Protein AF-A0A022QUD9-F1 (afdb_monomer_lite)

Structure (mmCIF, N/CA/C/O backbone):
data_AF-A0A022QUD9-F1
#
_entry.id   AF-A0A022QUD9-F1
#
loop_
_atom_site.group_PDB
_atom_site.id
_atom_site.type_symbol
_atom_site.label_atom_id
_atom_site.label_alt_id
_atom_site.label_comp_id
_atom_site.label_asym_id
_atom_site.label_entity_id
_atom_site.label_seq_id
_atom_site.pdbx_PDB_ins_code
_atom_site.Cartn_x
_atom_site.Cartn_y
_atom_site.Cartn_z
_atom_site.occupancy
_atom_site.B_iso_or_equiv
_atom_site.auth_seq_id
_atom_site.auth_comp_id
_atom_site.auth_asym_id
_atom_site.auth_atom_id
_atom_site.pdbx_PDB_model_num
ATOM 1 N N . MET A 1 1 ? -9.602 11.669 20.378 1.00 60.75 1 MET A N 1
ATOM 2 C CA . MET A 1 1 ? -8.296 12.067 19.805 1.00 60.75 1 MET A CA 1
ATOM 3 C C . MET A 1 1 ? -7.550 10.941 19.087 1.00 60.75 1 MET A C 1
ATOM 5 O O . MET A 1 1 ? -6.923 11.237 18.085 1.00 60.75 1 MET A O 1
ATOM 9 N N . GLY A 1 2 ? -7.644 9.666 19.502 1.00 84.12 2 GLY A N 1
ATOM 10 C CA . GLY A 1 2 ? -6.910 8.576 18.829 1.00 84.12 2 GLY A CA 1
ATOM 11 C C . GLY A 1 2 ? -7.262 8.349 17.349 1.00 84.12 2 GLY A C 1
ATOM 12 O O . GLY A 1 2 ? -6.361 8.153 16.544 1.00 84.12 2 GLY A O 1
ATOM 13 N N . ILE A 1 3 ? -8.550 8.415 16.976 1.00 88.19 3 ILE A N 1
ATOM 14 C CA . ILE A 1 3 ? -8.995 8.141 15.592 1.00 88.19 3 ILE A CA 1
ATOM 15 C C . ILE A 1 3 ? -8.512 9.218 14.611 1.00 88.19 3 ILE A C 1
ATOM 17 O O . ILE A 1 3 ? -7.985 8.873 13.562 1.00 88.19 3 ILE A O 1
ATOM 21 N N . TYR A 1 4 ? -8.631 10.503 14.963 1.00 90.56 4 TYR A N 1
ATOM 22 C CA . TYR A 1 4 ? -8.146 11.599 14.114 1.00 90.56 4 TYR A CA 1
ATOM 23 C C . TYR A 1 4 ? -6.626 11.556 13.922 1.00 90.56 4 TYR A C 1
ATOM 25 O O . TYR A 1 4 ? -6.148 11.765 12.814 1.00 90.56 4 TYR A O 1
ATOM 33 N N . GLY A 1 5 ? -5.871 11.217 14.975 1.00 92.25 5 GLY A N 1
ATOM 34 C CA . GLY A 1 5 ? -4.424 11.021 14.867 1.00 92.25 5 GLY A CA 1
ATOM 35 C C . GLY A 1 5 ? -4.067 9.853 13.947 1.00 92.25 5 GLY A C 1
ATOM 36 O O . GLY A 1 5 ? -3.241 10.016 13.058 1.00 92.25 5 GLY A O 1
ATOM 37 N N . LEU A 1 6 ? -4.744 8.706 14.101 1.00 92.25 6 LEU A N 1
ATOM 38 C CA . LEU A 1 6 ? -4.555 7.554 13.214 1.00 92.25 6 LEU A CA 1
ATOM 39 C C . LEU A 1 6 ? -4.863 7.908 11.754 1.00 92.25 6 LEU A C 1
ATOM 41 O O . LEU A 1 6 ? -4.077 7.573 10.872 1.00 92.25 6 LEU A O 1
ATOM 45 N N . GLN A 1 7 ? -5.976 8.603 11.508 1.00 93.50 7 GLN A N 1
ATOM 46 C CA . GLN A 1 7 ? -6.367 9.048 10.173 1.00 93.50 7 GLN A CA 1
ATOM 47 C C . GLN A 1 7 ? -5.292 9.944 9.555 1.00 93.50 7 GLN A C 1
ATOM 49 O O . GLN A 1 7 ? -4.867 9.688 8.435 1.00 93.50 7 GLN A O 1
ATOM 54 N N . GLN A 1 8 ? -4.819 10.951 10.291 1.00 95.06 8 GLN A N 1
ATOM 55 C CA . GLN A 1 8 ? -3.787 11.864 9.808 1.00 95.06 8 GLN A CA 1
ATOM 56 C C . GLN A 1 8 ? -2.486 11.125 9.477 1.00 95.06 8 GLN A C 1
ATOM 58 O O . GLN A 1 8 ? -1.911 11.343 8.414 1.00 95.06 8 GLN A O 1
ATOM 63 N N . THR A 1 9 ? -2.038 10.223 10.356 1.00 93.94 9 THR A N 1
ATOM 64 C CA . THR A 1 9 ? -0.808 9.455 10.120 1.00 93.94 9 THR A CA 1
ATOM 65 C C . THR A 1 9 ? -0.942 8.466 8.962 1.00 93.94 9 THR A C 1
ATOM 67 O O . THR A 1 9 ? 0.006 8.321 8.196 1.00 93.94 9 THR A O 1
ATOM 70 N N . SER A 1 10 ? -2.105 7.812 8.806 1.00 94.19 10 SER A N 1
ATOM 71 C CA . SER A 1 10 ? -2.362 6.905 7.674 1.00 94.19 10 SER A CA 1
ATOM 72 C C . SER A 1 10 ? -2.360 7.693 6.373 1.00 94.19 10 SER A C 1
ATOM 74 O O . SER A 1 10 ? -1.638 7.327 5.456 1.00 94.19 10 SER A O 1
ATOM 76 N N . GLN A 1 11 ? -3.071 8.825 6.335 1.00 96.12 11 GLN A N 1
ATOM 77 C CA . GLN A 1 11 ? -3.144 9.682 5.155 1.00 96.12 11 GLN A CA 1
ATOM 78 C C . GLN A 1 11 ? -1.761 10.174 4.732 1.00 96.12 11 GLN A C 1
ATOM 80 O O . GLN A 1 11 ? -1.397 10.054 3.573 1.00 96.12 11 GLN A O 1
ATOM 85 N N . GLN A 1 12 ? -0.951 10.658 5.674 1.00 97.00 12 GLN A N 1
ATOM 86 C CA . GLN A 1 12 ? 0.392 11.137 5.357 1.00 97.00 12 GLN A CA 1
ATOM 87 C C . GLN A 1 12 ? 1.283 10.030 4.771 1.00 97.00 12 GLN A C 1
ATOM 89 O O . GLN A 1 12 ? 2.050 10.276 3.840 1.00 97.00 12 GLN A O 1
ATOM 94 N N . ALA A 1 13 ? 1.199 8.813 5.314 1.00 96.44 13 ALA A N 1
ATOM 95 C CA . ALA A 1 13 ? 1.944 7.675 4.789 1.00 96.44 13 ALA A CA 1
ATOM 96 C C . ALA A 1 13 ? 1.413 7.226 3.413 1.00 96.44 13 ALA A C 1
ATOM 98 O O . ALA A 1 13 ? 2.208 6.896 2.535 1.00 96.44 13 ALA A O 1
ATOM 99 N N . GLU A 1 14 ? 0.095 7.254 3.203 1.00 97.06 14 GLU A N 1
ATOM 100 C CA . GLU A 1 14 ? -0.548 6.972 1.913 1.00 97.06 14 GLU A CA 1
ATOM 101 C C . GLU A 1 14 ? -0.148 7.996 0.843 1.00 97.06 14 GLU A C 1
ATOM 103 O O . GLU A 1 14 ? 0.192 7.608 -0.276 1.00 97.06 14 GLU A O 1
ATOM 108 N N . ASP A 1 15 ? -0.108 9.283 1.187 1.00 97.50 15 ASP A N 1
ATOM 109 C CA . ASP A 1 15 ? 0.303 10.359 0.282 1.00 97.50 15 ASP A CA 1
ATOM 110 C C . ASP A 1 15 ? 1.776 10.197 -0.124 1.00 97.50 15 ASP A C 1
ATOM 112 O O . ASP A 1 15 ? 2.115 10.301 -1.303 1.00 97.50 15 ASP A O 1
ATOM 116 N N . ALA A 1 16 ? 2.657 9.872 0.830 1.00 97.44 16 ALA A N 1
ATOM 117 C CA . ALA A 1 16 ? 4.071 9.620 0.554 1.00 97.44 16 ALA A CA 1
ATOM 118 C C . ALA A 1 16 ? 4.278 8.398 -0.360 1.00 97.44 16 ALA A C 1
ATOM 120 O O . ALA A 1 16 ? 5.091 8.445 -1.286 1.00 97.44 16 ALA A O 1
ATOM 121 N N . LEU A 1 17 ? 3.524 7.316 -0.134 1.00 96.81 17 LEU A N 1
ATOM 122 C CA . LEU A 1 17 ? 3.551 6.138 -1.005 1.00 96.81 17 LEU A CA 1
ATOM 123 C C . LEU A 1 17 ? 3.038 6.456 -2.410 1.00 96.81 17 LEU A C 1
ATOM 125 O O . LEU A 1 17 ? 3.643 6.015 -3.384 1.00 96.81 17 LEU A O 1
ATOM 129 N N . SER A 1 18 ? 1.960 7.234 -2.514 1.00 96.19 18 SER A N 1
ATOM 130 C CA . SER A 1 18 ? 1.360 7.621 -3.796 1.00 96.19 18 SER A CA 1
ATOM 131 C C . SER A 1 18 ? 2.328 8.462 -4.626 1.00 96.19 18 SER A C 1
ATOM 133 O O . SER A 1 18 ? 2.570 8.148 -5.788 1.00 96.19 18 SER A O 1
ATOM 135 N N . GLN A 1 19 ? 2.983 9.447 -4.007 1.00 97.25 19 GLN A N 1
ATOM 136 C CA . GLN A 1 19 ? 4.014 10.253 -4.668 1.00 97.25 19 GLN A CA 1
ATOM 137 C C . GLN A 1 19 ? 5.201 9.402 -5.138 1.00 97.25 19 GLN A C 1
ATOM 139 O O . GLN A 1 19 ? 5.684 9.568 -6.258 1.00 97.25 19 GLN A O 1
ATOM 144 N N . GLY A 1 20 ? 5.671 8.468 -4.305 1.00 96.00 20 GLY A N 1
ATOM 145 C CA . GLY A 1 20 ? 6.751 7.555 -4.686 1.00 96.00 20 GLY A CA 1
ATOM 146 C C . GLY A 1 20 ? 6.368 6.640 -5.854 1.00 96.00 20 GLY A C 1
ATOM 147 O O . GLY A 1 20 ? 7.180 6.400 -6.750 1.00 96.00 20 GLY A O 1
ATOM 148 N N . LEU A 1 21 ? 5.120 6.169 -5.878 1.00 96.38 21 LEU A N 1
ATOM 149 C CA . LEU A 1 21 ? 4.587 5.342 -6.956 1.00 96.38 21 LEU A CA 1
ATOM 150 C C . LEU A 1 21 ? 4.471 6.121 -8.273 1.00 96.38 21 LEU A C 1
ATOM 152 O O . LEU A 1 21 ? 4.869 5.605 -9.316 1.00 96.38 21 LEU A O 1
ATOM 156 N N . GLU A 1 22 ? 3.979 7.360 -8.234 1.00 96.38 22 GLU A N 1
ATOM 157 C CA . GLU A 1 22 ? 3.896 8.240 -9.407 1.00 96.38 22 GLU A CA 1
ATOM 158 C C . GLU A 1 22 ? 5.281 8.505 -10.009 1.00 96.38 22 GLU A C 1
ATOM 160 O O . GLU A 1 22 ? 5.471 8.385 -11.221 1.00 96.38 22 GLU A O 1
ATOM 165 N N . GLN A 1 23 ? 6.281 8.779 -9.164 1.00 95.75 23 GLN A N 1
ATOM 166 C CA . GLN A 1 23 ? 7.667 8.946 -9.607 1.00 95.75 23 GLN A CA 1
ATOM 167 C C . GLN A 1 23 ? 8.211 7.676 -10.263 1.00 95.75 23 GLN A C 1
ATOM 169 O O . GLN A 1 23 ? 8.863 7.747 -11.308 1.00 95.75 23 GLN A O 1
ATOM 174 N N . LEU A 1 24 ? 7.931 6.504 -9.684 1.00 94.62 24 LEU A N 1
ATOM 175 C CA . LEU A 1 24 ? 8.337 5.230 -10.268 1.00 94.62 24 LEU A CA 1
ATOM 176 C C . LEU A 1 24 ? 7.668 5.001 -11.629 1.00 94.62 24 LEU A C 1
ATOM 178 O O . LEU A 1 24 ? 8.341 4.581 -12.570 1.00 94.62 24 LEU A O 1
ATOM 182 N N . GLN A 1 25 ? 6.373 5.299 -11.746 1.00 93.56 25 GLN A N 1
ATOM 183 C CA . GLN A 1 25 ? 5.621 5.165 -12.989 1.00 93.56 25 GLN A CA 1
ATOM 184 C C . GLN A 1 25 ? 6.169 6.089 -14.082 1.00 93.56 25 GLN A C 1
ATOM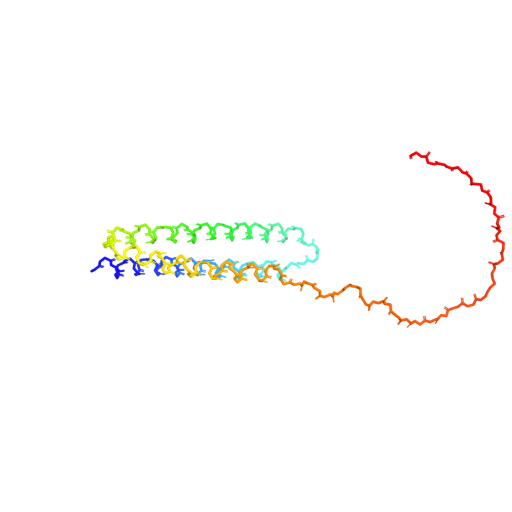 186 O O . GLN A 1 25 ? 6.403 5.623 -15.196 1.00 93.56 25 GLN A O 1
ATOM 191 N N . GLN A 1 26 ? 6.433 7.361 -13.771 1.00 94.00 26 GLN A N 1
ATOM 192 C CA . GLN A 1 26 ? 7.037 8.288 -14.730 1.00 94.00 26 GLN A CA 1
ATOM 193 C C . GLN A 1 26 ? 8.415 7.785 -15.176 1.00 94.00 26 GLN A C 1
ATOM 195 O O . GLN A 1 26 ? 8.698 7.675 -16.365 1.00 94.00 26 GLN A O 1
ATOM 200 N N . SER A 1 27 ? 9.235 7.359 -14.215 1.00 91.81 27 SER A N 1
ATOM 201 C CA . SER A 1 27 ? 10.567 6.821 -14.476 1.00 91.81 27 SER A CA 1
ATOM 202 C C . SER A 1 27 ? 10.537 5.555 -15.345 1.00 91.81 27 SER A C 1
ATOM 204 O O . SER A 1 27 ? 11.443 5.333 -16.153 1.00 91.81 27 SER A O 1
ATOM 206 N N . LEU A 1 28 ? 9.521 4.703 -15.179 1.00 91.44 28 LEU A N 1
ATOM 207 C CA . LEU A 1 28 ? 9.274 3.528 -16.018 1.00 91.44 28 LEU A CA 1
ATOM 208 C C . LEU A 1 28 ? 8.914 3.930 -17.449 1.00 91.44 28 LEU A C 1
ATOM 210 O O . LEU A 1 28 ? 9.525 3.414 -18.385 1.00 91.44 28 LEU A O 1
ATOM 214 N N . ILE A 1 29 ? 7.970 4.861 -17.608 1.00 90.94 29 ILE A N 1
ATOM 215 C CA . ILE A 1 29 ? 7.536 5.370 -18.914 1.00 90.94 29 ILE A CA 1
ATOM 216 C C . ILE A 1 29 ? 8.729 5.950 -19.672 1.00 90.94 29 ILE A C 1
ATOM 218 O O . ILE A 1 29 ? 8.969 5.538 -20.803 1.00 90.94 29 ILE A O 1
ATOM 222 N N . ASP A 1 30 ? 9.526 6.806 -19.031 1.00 90.00 30 ASP A N 1
ATOM 223 C CA . ASP A 1 30 ? 10.704 7.420 -19.652 1.00 90.00 30 ASP A CA 1
ATOM 224 C C . ASP A 1 30 ? 11.726 6.356 -20.097 1.00 90.00 30 ASP A C 1
ATOM 226 O O . ASP A 1 30 ? 12.320 6.450 -21.166 1.00 90.00 30 ASP A O 1
ATOM 230 N N . THR A 1 31 ? 11.901 5.280 -19.319 1.00 88.44 31 THR A N 1
ATOM 231 C CA . THR A 1 31 ? 12.852 4.199 -19.665 1.00 88.44 31 THR A CA 1
ATOM 232 C C . THR A 1 31 ? 12.412 3.415 -20.891 1.00 88.44 31 THR A C 1
ATOM 234 O O . THR A 1 31 ? 13.253 3.025 -21.702 1.00 88.44 31 THR A O 1
ATOM 237 N N . ILE A 1 32 ? 11.108 3.161 -21.006 1.00 86.44 32 ILE A N 1
ATOM 238 C CA . ILE A 1 32 ? 10.525 2.399 -22.110 1.00 86.44 32 ILE A CA 1
ATOM 239 C C . ILE A 1 32 ? 10.449 3.277 -23.365 1.00 86.44 32 ILE A C 1
ATOM 241 O O . ILE A 1 32 ? 10.812 2.823 -24.446 1.00 86.44 32 ILE A O 1
ATOM 245 N N . ALA A 1 33 ? 10.032 4.538 -23.224 1.00 86.06 33 ALA A N 1
ATOM 246 C CA . ALA A 1 33 ? 9.893 5.483 -24.330 1.00 86.06 33 ALA A CA 1
ATOM 247 C C . ALA A 1 33 ? 11.242 5.869 -24.961 1.00 86.06 33 ALA A C 1
ATOM 249 O O . ALA A 1 33 ? 11.312 6.073 -26.171 1.00 86.06 33 ALA A O 1
ATOM 250 N N . ASN A 1 34 ? 12.321 5.925 -24.172 1.00 80.38 34 ASN A N 1
ATOM 251 C CA . ASN A 1 34 ? 13.666 6.239 -24.664 1.00 80.38 34 ASN A CA 1
ATOM 252 C C . ASN A 1 34 ? 14.442 5.027 -25.216 1.00 80.38 34 ASN A C 1
ATOM 254 O O . ASN A 1 34 ? 15.596 5.186 -25.616 1.00 80.38 34 ASN A O 1
ATOM 258 N N . GLY A 1 35 ? 13.851 3.827 -25.241 1.00 71.56 35 GLY A N 1
ATOM 259 C CA . GLY A 1 35 ? 14.516 2.623 -25.739 1.00 71.56 35 GLY A CA 1
ATOM 260 C C . GLY A 1 35 ? 14.748 2.661 -27.252 1.00 71.56 35 GLY A C 1
ATOM 261 O O . GLY A 1 35 ? 13.822 2.471 -28.036 1.00 71.56 35 GLY A O 1
ATOM 262 N N . SER A 1 36 ? 15.997 2.860 -27.678 1.00 63.47 36 SER A N 1
ATOM 263 C CA . SER A 1 36 ? 16.419 2.646 -29.070 1.00 63.47 36 SER A CA 1
ATOM 264 C C . SER A 1 36 ? 16.490 1.147 -29.391 1.00 63.47 36 SER A C 1
ATOM 266 O O . SER A 1 36 ? 16.885 0.346 -28.543 1.00 63.47 36 SER A O 1
ATOM 268 N N . ILE A 1 37 ? 16.171 0.756 -30.634 1.00 64.06 37 ILE A N 1
ATOM 269 C CA . ILE A 1 37 ? 16.195 -0.645 -31.114 1.00 64.06 37 ILE A CA 1
ATOM 270 C C . ILE A 1 37 ? 17.555 -1.319 -30.840 1.00 64.06 37 ILE A C 1
ATOM 272 O O . ILE A 1 37 ? 17.599 -2.506 -30.510 1.00 64.06 37 ILE A O 1
ATOM 276 N N . ASN A 1 38 ? 18.649 -0.551 -30.886 1.00 65.50 38 ASN A N 1
ATOM 277 C CA . ASN A 1 38 ? 20.012 -1.052 -30.685 1.00 65.50 38 ASN A CA 1
ATOM 278 C C . ASN A 1 38 ? 20.374 -1.338 -29.217 1.00 65.50 38 ASN A C 1
ATOM 280 O O . ASN A 1 38 ? 21.339 -2.057 -28.984 1.00 65.50 38 ASN A O 1
ATOM 284 N N . ASP A 1 39 ? 19.616 -0.815 -28.247 1.00 71.56 39 ASP A N 1
ATOM 285 C CA . ASP A 1 39 ? 19.917 -0.934 -26.807 1.00 71.56 39 ASP A CA 1
ATOM 286 C C . ASP A 1 39 ? 18.736 -1.531 -26.010 1.00 71.56 39 ASP A C 1
ATOM 288 O O . ASP A 1 39 ? 18.599 -1.397 -24.790 1.00 71.56 39 ASP A O 1
ATOM 292 N N . SER A 1 40 ? 17.854 -2.226 -26.734 1.00 75.38 40 SER A N 1
ATOM 293 C CA . SER A 1 40 ? 16.596 -2.793 -26.240 1.00 75.38 40 SER A CA 1
ATOM 294 C C . SER A 1 40 ? 16.777 -3.728 -25.041 1.00 75.38 40 SER A C 1
ATOM 296 O O . SER A 1 40 ? 15.976 -3.686 -24.110 1.00 75.38 40 SER A O 1
ATOM 298 N N . MET A 1 41 ? 17.847 -4.529 -25.010 1.00 82.12 41 MET A N 1
ATOM 299 C CA . MET A 1 41 ? 18.113 -5.453 -23.903 1.00 82.12 41 MET A CA 1
ATOM 300 C C . MET A 1 41 ? 18.531 -4.721 -22.617 1.00 82.12 41 MET A C 1
ATOM 302 O O . MET A 1 41 ? 18.075 -5.091 -21.534 1.00 82.12 41 MET A O 1
ATOM 306 N N . HIS A 1 42 ? 19.340 -3.660 -22.721 1.00 84.25 42 HIS A N 1
ATOM 307 C CA . HIS A 1 42 ? 19.738 -2.854 -21.566 1.00 84.25 42 HIS A CA 1
ATOM 308 C C . HIS A 1 42 ? 18.544 -2.070 -21.002 1.00 84.25 42 HIS A C 1
ATOM 310 O O . HIS A 1 42 ? 18.269 -2.140 -19.803 1.00 84.25 42 HIS A O 1
ATOM 316 N N . HIS A 1 43 ? 17.760 -1.419 -21.868 1.00 84.38 43 HIS A N 1
ATOM 317 C CA . HIS A 1 43 ? 16.535 -0.720 -21.465 1.00 84.38 43 HIS A CA 1
ATOM 318 C C . HIS A 1 43 ? 15.498 -1.657 -20.833 1.00 84.38 43 HIS A C 1
ATOM 320 O O . HIS A 1 43 ? 14.892 -1.303 -19.820 1.00 84.38 43 HIS A O 1
ATOM 326 N N . MET A 1 44 ? 15.327 -2.869 -21.372 1.00 85.62 44 MET A N 1
ATOM 327 C CA . MET A 1 44 ? 14.439 -3.882 -20.793 1.00 85.62 44 MET A CA 1
ATOM 328 C C . MET A 1 44 ? 14.904 -4.305 -19.396 1.00 85.62 44 MET A C 1
ATOM 330 O O . MET A 1 44 ? 14.083 -4.399 -18.487 1.00 85.62 44 MET A O 1
ATOM 334 N N . ALA A 1 45 ? 16.209 -4.517 -19.191 1.00 88.69 45 ALA A N 1
ATOM 335 C CA . ALA A 1 45 ? 16.755 -4.861 -17.879 1.00 88.69 45 ALA A CA 1
ATOM 336 C C . ALA A 1 45 ? 16.506 -3.748 -16.844 1.00 88.69 45 ALA A C 1
ATOM 338 O O . ALA A 1 45 ? 16.096 -4.027 -15.716 1.00 88.69 45 ALA A O 1
ATOM 339 N N . VAL A 1 46 ? 16.679 -2.481 -17.237 1.00 88.12 46 VAL A N 1
ATOM 340 C CA . VAL A 1 46 ? 16.387 -1.326 -16.372 1.00 88.12 46 VAL A CA 1
ATOM 341 C C . VAL A 1 46 ? 14.885 -1.214 -16.083 1.00 88.12 46 VAL A C 1
ATOM 343 O O . VAL A 1 46 ? 14.499 -0.999 -14.932 1.00 88.12 46 VAL A O 1
ATOM 346 N N . ALA A 1 47 ? 14.025 -1.400 -17.087 1.00 88.94 47 ALA A N 1
ATOM 347 C CA . ALA A 1 47 ? 12.574 -1.394 -16.910 1.00 88.94 47 ALA A CA 1
ATOM 348 C C . ALA A 1 47 ? 12.111 -2.526 -15.977 1.00 88.94 47 ALA A C 1
ATOM 350 O O . ALA A 1 47 ? 11.323 -2.278 -15.069 1.00 88.94 47 ALA A O 1
ATOM 351 N N . LEU A 1 48 ? 12.654 -3.739 -16.122 1.00 88.44 48 LEU A N 1
ATOM 352 C CA . LEU A 1 48 ? 12.395 -4.867 -15.221 1.00 88.44 48 LEU A CA 1
ATOM 353 C C . LEU A 1 48 ? 12.842 -4.571 -13.784 1.00 88.44 48 LEU A C 1
ATOM 355 O O . LEU A 1 48 ? 12.099 -4.853 -12.846 1.00 88.44 48 LEU A O 1
ATOM 359 N N . GLY A 1 49 ? 14.008 -3.947 -13.595 1.00 90.12 49 GLY A N 1
ATOM 360 C CA . GLY A 1 49 ? 14.461 -3.504 -12.273 1.00 90.12 49 GLY A CA 1
ATOM 361 C C . GLY A 1 49 ? 13.500 -2.499 -11.629 1.00 90.12 49 GLY A C 1
ATOM 362 O O . GLY A 1 49 ? 13.182 -2.598 -10.446 1.00 90.12 49 GLY A O 1
ATOM 363 N N . LYS A 1 50 ? 12.957 -1.565 -12.415 1.00 89.62 50 LYS A N 1
ATOM 364 C CA . LYS A 1 50 ? 11.927 -0.632 -11.940 1.00 89.62 50 LYS A CA 1
ATOM 365 C C . LYS A 1 50 ? 10.578 -1.318 -11.685 1.00 89.62 50 LYS A C 1
ATOM 367 O O . LYS A 1 50 ? 9.900 -0.959 -10.727 1.00 89.62 50 LYS A O 1
ATOM 372 N N . LEU A 1 51 ? 10.203 -2.332 -12.469 1.00 90.12 51 LEU A N 1
ATOM 373 C CA . LEU A 1 51 ? 9.026 -3.162 -12.189 1.00 90.12 51 LEU A CA 1
ATOM 374 C C . LEU A 1 51 ? 9.183 -3.945 -10.875 1.00 90.12 51 LEU A C 1
ATOM 376 O O . LEU A 1 51 ? 8.212 -4.088 -10.142 1.00 90.12 51 LEU A O 1
ATOM 380 N N . ALA A 1 52 ? 10.390 -4.385 -10.511 1.00 91.69 52 ALA A N 1
ATOM 381 C CA . ALA A 1 52 ? 10.627 -4.996 -9.200 1.00 91.69 52 ALA A CA 1
ATOM 382 C C . ALA A 1 52 ? 10.371 -4.008 -8.042 1.00 91.69 52 ALA A C 1
ATOM 384 O O . ALA A 1 52 ? 9.867 -4.395 -6.987 1.00 91.69 52 ALA A O 1
ATOM 385 N N . ASN A 1 53 ? 10.623 -2.709 -8.245 1.00 92.81 53 ASN A N 1
ATOM 386 C CA . ASN A 1 53 ? 10.294 -1.691 -7.243 1.00 92.81 53 ASN A CA 1
ATOM 387 C C . ASN A 1 53 ? 8.776 -1.566 -7.010 1.00 92.81 53 ASN A C 1
ATOM 389 O O . ASN A 1 53 ? 8.376 -1.279 -5.881 1.00 92.81 53 ASN A O 1
ATOM 393 N N . LEU A 1 54 ? 7.927 -1.829 -8.019 1.00 93.69 54 LEU A N 1
ATOM 394 C CA . LEU A 1 54 ? 6.463 -1.851 -7.844 1.00 93.69 54 LEU A CA 1
ATOM 395 C C . LEU A 1 54 ? 6.040 -2.900 -6.813 1.00 93.69 54 LEU A C 1
ATOM 397 O O . LEU A 1 54 ? 5.198 -2.612 -5.967 1.00 93.69 54 LEU A O 1
ATOM 401 N N . GLU A 1 55 ? 6.645 -4.092 -6.834 1.00 93.00 55 GLU A N 1
ATOM 402 C CA . GLU A 1 55 ? 6.390 -5.120 -5.816 1.00 93.00 55 GLU A CA 1
ATOM 403 C C . GLU A 1 55 ? 6.724 -4.598 -4.409 1.00 93.00 55 GLU A C 1
ATOM 405 O O . GLU A 1 55 ? 5.965 -4.800 -3.456 1.00 93.00 55 GLU A O 1
ATOM 410 N N . GLY A 1 56 ? 7.828 -3.854 -4.288 1.00 94.19 56 GLY A N 1
ATOM 411 C CA . GLY A 1 56 ? 8.212 -3.155 -3.064 1.00 94.19 56 GLY A CA 1
ATOM 412 C C . GLY A 1 56 ? 7.130 -2.191 -2.569 1.00 94.19 56 GLY A C 1
ATOM 413 O O . GLY A 1 56 ? 6.756 -2.253 -1.396 1.00 94.19 56 GLY A O 1
ATOM 414 N N . PHE A 1 57 ? 6.574 -1.358 -3.452 1.00 95.38 57 PHE A N 1
ATOM 415 C CA . PHE A 1 57 ? 5.473 -0.446 -3.116 1.00 95.38 57 PHE A CA 1
ATOM 416 C C . PHE A 1 57 ? 4.200 -1.189 -2.701 1.00 95.38 57 PHE A C 1
ATOM 418 O O . PHE A 1 57 ? 3.578 -0.818 -1.707 1.00 95.38 57 PHE A O 1
ATOM 425 N N . VAL A 1 58 ? 3.836 -2.275 -3.391 1.00 94.44 58 VAL A N 1
ATOM 426 C CA . VAL A 1 58 ? 2.674 -3.103 -3.020 1.00 94.44 58 VAL A CA 1
ATOM 427 C C . VAL A 1 58 ? 2.850 -3.684 -1.615 1.00 94.44 58 VAL A C 1
ATOM 429 O O . VAL A 1 58 ? 1.928 -3.629 -0.799 1.00 94.44 58 VAL A O 1
ATOM 432 N N . ARG A 1 59 ? 4.050 -4.181 -1.287 1.00 95.94 59 ARG A N 1
ATOM 433 C CA . ARG A 1 59 ? 4.365 -4.652 0.071 1.00 95.94 59 ARG A CA 1
ATOM 434 C C . ARG A 1 59 ? 4.292 -3.525 1.099 1.00 95.94 59 ARG A C 1
ATOM 436 O O . ARG A 1 59 ? 3.793 -3.752 2.199 1.00 95.94 59 ARG A O 1
ATOM 443 N N . GLN A 1 60 ? 4.780 -2.326 0.786 1.00 96.56 60 GLN A N 1
ATOM 444 C CA . GLN A 1 60 ? 4.697 -1.179 1.699 1.00 96.56 60 GLN A CA 1
ATOM 445 C C . GLN A 1 60 ? 3.243 -0.756 1.949 1.00 96.56 60 GLN A C 1
ATOM 447 O O . GLN A 1 60 ? 2.860 -0.554 3.101 1.00 96.56 60 GLN A O 1
ATOM 452 N N . ALA A 1 61 ? 2.417 -0.717 0.902 1.00 96.50 61 ALA A N 1
ATOM 453 C CA . ALA A 1 61 ? 0.993 -0.418 1.009 1.00 96.50 61 ALA A CA 1
ATOM 454 C C . ALA A 1 61 ? 0.244 -1.456 1.863 1.00 96.50 61 ALA A C 1
ATOM 456 O O . ALA A 1 61 ? -0.566 -1.083 2.715 1.00 96.50 61 ALA A O 1
ATOM 457 N N . ASP A 1 62 ? 0.538 -2.754 1.706 1.00 95.69 62 ASP A N 1
ATOM 458 C CA . ASP A 1 62 ? -0.085 -3.775 2.557 1.00 95.69 62 ASP A CA 1
ATOM 459 C C . ASP A 1 62 ? 0.359 -3.654 4.021 1.00 95.69 62 ASP A C 1
ATOM 461 O O . ASP A 1 62 ? -0.473 -3.754 4.923 1.00 95.69 62 ASP A O 1
ATOM 465 N N . ASN A 1 63 ? 1.639 -3.363 4.277 1.00 96.75 63 ASN A N 1
ATOM 466 C CA . ASN A 1 63 ? 2.122 -3.108 5.637 1.00 96.75 63 ASN A CA 1
ATOM 467 C C . ASN A 1 63 ? 1.406 -1.913 6.279 1.00 96.75 63 ASN A C 1
ATOM 469 O O . ASN A 1 63 ? 0.967 -2.016 7.426 1.00 96.75 63 ASN A O 1
ATOM 473 N N . LEU A 1 64 ? 1.239 -0.809 5.546 1.00 96.75 64 LEU A N 1
ATOM 474 C CA . LEU A 1 64 ? 0.511 0.362 6.033 1.00 96.75 64 LEU A CA 1
ATOM 475 C C . LEU A 1 64 ? -0.940 0.007 6.377 1.00 96.75 64 LEU A C 1
ATOM 477 O O . LEU A 1 64 ? -1.397 0.275 7.487 1.00 96.75 64 LE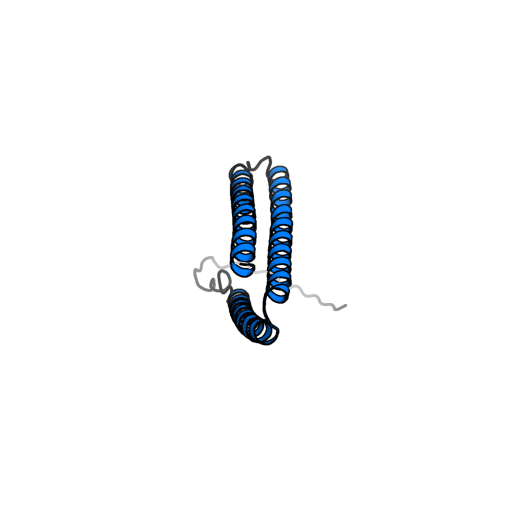U A O 1
ATOM 481 N N . ARG A 1 65 ? -1.637 -0.706 5.484 1.00 95.06 65 ARG A N 1
ATOM 482 C CA . ARG A 1 65 ? -2.995 -1.210 5.734 1.00 95.06 65 ARG A CA 1
ATOM 483 C C . ARG A 1 65 ? -3.060 -2.058 7.008 1.00 95.06 65 ARG A C 1
ATOM 485 O O . ARG A 1 65 ? -3.952 -1.863 7.836 1.00 95.06 65 ARG A O 1
ATOM 492 N N . GLN A 1 66 ? -2.137 -3.006 7.180 1.00 95.50 66 GLN A N 1
ATOM 493 C CA . GLN A 1 66 ? -2.088 -3.871 8.361 1.00 95.50 66 GLN A CA 1
ATOM 494 C C . GLN A 1 66 ? -1.854 -3.072 9.650 1.00 95.50 66 GLN A C 1
ATOM 496 O O . GLN A 1 66 ? -2.549 -3.296 10.645 1.00 95.50 66 GLN A O 1
ATOM 501 N N . GLN A 1 67 ? -0.920 -2.118 9.630 1.00 95.94 67 GLN A N 1
ATOM 502 C CA . GLN A 1 67 ? -0.637 -1.238 10.763 1.00 95.94 67 GLN A CA 1
ATOM 503 C C . GLN A 1 67 ? -1.855 -0.384 11.128 1.00 95.94 67 GLN A C 1
ATOM 505 O O . GLN A 1 67 ? -2.236 -0.339 12.302 1.00 95.94 67 GLN A O 1
ATOM 510 N N . THR A 1 68 ? -2.522 0.213 10.137 1.00 94.81 68 THR A N 1
ATOM 511 C CA . THR A 1 68 ? -3.732 1.013 10.348 1.00 94.81 68 THR A CA 1
ATOM 512 C C . THR A 1 68 ? -4.849 0.174 10.964 1.00 94.81 68 THR A C 1
ATOM 514 O O . THR A 1 68 ? -5.437 0.585 11.964 1.00 94.81 68 THR A O 1
ATOM 517 N N . LEU A 1 69 ? -5.100 -1.043 10.467 1.00 94.12 69 LEU A N 1
ATOM 518 C CA . LEU A 1 69 ? -6.109 -1.945 11.042 1.00 94.12 69 LEU A CA 1
ATOM 519 C C . LEU A 1 69 ? -5.764 -2.379 12.474 1.00 94.12 69 LEU A C 1
ATOM 521 O O . LEU A 1 69 ? -6.643 -2.434 13.341 1.00 94.12 69 LEU A O 1
ATOM 525 N N . HIS A 1 70 ? -4.490 -2.667 12.743 1.00 94.62 70 HIS A N 1
ATOM 526 C CA . HIS A 1 70 ? -4.037 -3.032 14.082 1.00 94.62 70 HIS A CA 1
ATOM 527 C C . HIS A 1 70 ? -4.242 -1.881 15.072 1.00 94.62 70 HIS A C 1
ATOM 529 O O . HIS A 1 70 ? -4.764 -2.080 16.174 1.00 94.62 70 HIS A O 1
ATOM 535 N N . GLN A 1 71 ? -3.871 -0.666 14.672 1.00 93.50 71 GLN A N 1
ATOM 536 C CA . GLN A 1 71 ? -4.008 0.518 15.507 1.00 93.50 71 GLN A CA 1
ATOM 537 C C . GLN A 1 71 ? -5.476 0.918 15.689 1.00 93.50 71 GLN A C 1
ATOM 539 O O . GLN A 1 71 ? -5.879 1.286 16.794 1.00 93.50 71 GLN A O 1
ATOM 544 N N . LEU A 1 72 ? -6.307 0.739 14.660 1.00 93.50 72 LEU A N 1
ATOM 545 C CA . LEU A 1 72 ? -7.753 0.924 14.739 1.00 93.50 72 LEU A CA 1
ATOM 546 C C . LEU A 1 72 ? -8.361 0.020 15.821 1.00 93.50 72 LEU A C 1
ATOM 548 O O . LEU A 1 72 ? -9.087 0.504 16.689 1.00 93.50 72 LEU A O 1
ATOM 552 N N . ARG A 1 73 ? -7.986 -1.269 15.859 1.00 91.75 73 ARG A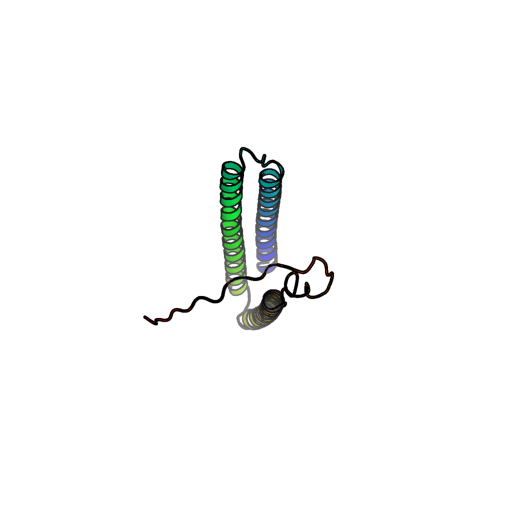 N 1
ATOM 553 C CA . ARG A 1 73 ? -8.423 -2.199 16.918 1.00 91.75 73 ARG A CA 1
ATOM 554 C C . ARG A 1 73 ? -8.038 -1.721 18.319 1.00 91.75 73 ARG A C 1
ATOM 556 O O . ARG A 1 73 ? -8.800 -1.933 19.253 1.00 91.75 73 ARG A O 1
ATOM 563 N N . ARG A 1 74 ? -6.852 -1.125 18.482 1.00 92.62 74 ARG A N 1
ATOM 564 C CA . ARG A 1 74 ? -6.369 -0.641 19.788 1.00 92.62 74 ARG A CA 1
ATOM 565 C C . ARG A 1 74 ? -7.138 0.582 20.287 1.00 92.62 74 ARG A C 1
ATOM 567 O O . ARG A 1 74 ? -7.225 0.775 21.493 1.00 92.62 74 ARG A O 1
ATOM 574 N N . ILE A 1 75 ? -7.663 1.403 19.378 1.00 93.44 75 ILE A N 1
ATOM 575 C CA . ILE A 1 75 ? -8.381 2.640 19.713 1.00 93.44 75 ILE A CA 1
ATOM 576 C C . ILE A 1 75 ? -9.882 2.386 19.918 1.00 93.44 75 ILE A C 1
ATOM 578 O O . ILE A 1 75 ? -10.512 3.064 20.730 1.00 93.44 75 ILE A O 1
ATOM 582 N N . LEU A 1 76 ? -10.471 1.438 19.183 1.00 92.44 76 LEU A N 1
ATOM 583 C CA . LEU A 1 76 ? -11.904 1.147 19.239 1.00 92.44 76 LEU A CA 1
ATOM 584 C C . LEU A 1 76 ? -12.264 0.183 20.377 1.00 92.44 76 LEU A C 1
ATOM 586 O O . LEU A 1 76 ? -11.510 -0.714 20.744 1.00 92.44 76 LEU A O 1
ATOM 590 N N . THR A 1 77 ? -13.492 0.309 20.885 1.00 93.62 77 THR A N 1
ATOM 591 C CA . THR A 1 77 ? -14.076 -0.722 21.759 1.00 93.62 77 THR A CA 1
ATOM 592 C C . THR A 1 77 ? -14.378 -1.998 20.968 1.00 93.62 77 THR A C 1
ATOM 594 O O . THR A 1 77 ? -14.624 -1.941 19.763 1.00 93.62 77 THR A O 1
ATOM 597 N N . VAL A 1 78 ? -14.459 -3.153 21.640 1.00 93.19 78 VAL A N 1
ATOM 598 C CA . VAL A 1 78 ? -14.707 -4.460 20.991 1.00 93.19 78 VAL A CA 1
ATOM 599 C C . VAL A 1 78 ? -15.945 -4.440 20.082 1.00 93.19 78 VAL A C 1
ATOM 601 O O . VAL A 1 78 ? -15.890 -4.917 18.951 1.00 93.19 78 VAL A O 1
ATOM 604 N N . ARG A 1 79 ? -17.051 -3.824 20.528 1.00 94.31 79 ARG A N 1
ATOM 605 C CA . ARG A 1 79 ? -18.282 -3.701 19.722 1.00 94.31 79 ARG A CA 1
ATOM 606 C C . ARG A 1 79 ? -18.095 -2.825 18.483 1.00 94.31 79 ARG A C 1
ATOM 608 O O . ARG A 1 79 ? -18.631 -3.151 17.427 1.00 94.31 79 ARG A O 1
ATOM 615 N N . GLN A 1 80 ? -17.360 -1.721 18.601 1.00 93.88 80 GLN A N 1
ATOM 616 C CA . GLN A 1 80 ? -17.077 -0.844 17.463 1.00 93.88 80 GLN A CA 1
ATOM 617 C C . GLN A 1 80 ? -16.128 -1.527 16.475 1.00 93.88 80 GLN A C 1
ATOM 619 O O . GLN A 1 80 ? -16.387 -1.495 15.277 1.00 93.88 80 GLN A O 1
ATOM 624 N N . ALA A 1 81 ? -15.079 -2.189 16.969 1.00 92.44 81 ALA A N 1
ATOM 625 C CA . ALA A 1 81 ? -14.126 -2.923 16.146 1.00 92.44 81 ALA A CA 1
ATOM 626 C C . ALA A 1 81 ? -14.814 -4.056 15.371 1.00 92.44 81 ALA A C 1
ATOM 628 O O . ALA A 1 81 ? -14.609 -4.174 14.169 1.00 92.44 81 ALA A O 1
ATOM 629 N N . ALA A 1 82 ? -15.698 -4.825 16.018 1.00 94.94 82 ALA A N 1
ATOM 630 C CA . ALA A 1 82 ? -16.464 -5.883 15.359 1.00 94.94 82 ALA A CA 1
ATOM 631 C C . ALA A 1 82 ? -17.316 -5.348 14.194 1.00 94.94 82 ALA A C 1
ATOM 633 O O . ALA A 1 82 ? -17.261 -5.883 13.089 1.00 94.94 82 ALA A O 1
ATOM 634 N N . ARG A 1 83 ? -18.062 -4.256 14.415 1.00 95.06 83 ARG A N 1
ATOM 635 C CA . ARG A 1 83 ? -18.870 -3.616 13.361 1.00 95.06 83 ARG A CA 1
ATOM 636 C C . ARG A 1 83 ? -18.003 -3.048 12.241 1.00 95.06 83 ARG A C 1
ATOM 638 O O . ARG A 1 83 ? -18.320 -3.223 11.072 1.00 95.06 83 ARG A O 1
ATOM 645 N N . CYS A 1 84 ? -16.909 -2.386 12.601 1.00 93.44 84 CYS A N 1
ATOM 646 C CA . CYS A 1 84 ? -15.987 -1.791 11.645 1.00 93.44 84 CYS A CA 1
ATOM 647 C C . CYS A 1 84 ? -15.342 -2.858 10.748 1.00 93.44 84 CYS A C 1
ATOM 649 O O . CYS A 1 84 ? -15.384 -2.737 9.527 1.00 93.44 84 CYS A O 1
ATOM 651 N N . PHE A 1 85 ? -14.821 -3.942 11.331 1.00 94.00 85 PHE A N 1
ATOM 652 C CA . PHE A 1 85 ? -14.195 -5.019 10.565 1.00 94.00 85 PHE A CA 1
ATOM 653 C C . PHE A 1 85 ? -15.181 -5.809 9.705 1.00 94.00 85 PHE A C 1
ATOM 655 O O . PHE A 1 85 ? -14.785 -6.261 8.634 1.00 94.00 85 PHE A O 1
ATOM 662 N N . LEU A 1 86 ? -16.452 -5.924 10.107 1.00 96.19 86 LEU A N 1
ATOM 663 C CA . LEU A 1 86 ? -17.494 -6.482 9.239 1.00 96.19 86 LEU A CA 1
ATOM 664 C C . LEU A 1 86 ? -17.663 -5.655 7.960 1.00 96.19 86 LEU A C 1
ATOM 666 O O . LEU A 1 86 ? -17.549 -6.200 6.866 1.00 96.19 86 LEU A O 1
ATOM 670 N N . VAL A 1 87 ? -17.844 -4.338 8.090 1.00 96.25 87 VAL A N 1
ATOM 671 C CA . VAL A 1 87 ? -18.006 -3.438 6.933 1.00 96.25 87 VAL A CA 1
ATOM 672 C C . VAL A 1 87 ? -16.768 -3.460 6.031 1.00 96.25 87 VAL A C 1
ATOM 674 O O . VAL A 1 87 ? -16.884 -3.541 4.809 1.00 96.25 87 VAL A O 1
ATOM 677 N N . ILE A 1 88 ? -15.572 -3.442 6.625 1.00 93.69 88 ILE A N 1
ATOM 678 C CA . ILE A 1 88 ? -14.307 -3.544 5.886 1.00 93.69 88 ILE A CA 1
ATOM 679 C C . ILE A 1 88 ? -14.221 -4.882 5.132 1.00 93.69 88 ILE A C 1
ATOM 681 O O . ILE A 1 88 ? -13.832 -4.915 3.964 1.00 93.69 88 ILE A O 1
ATOM 685 N N . GLY A 1 89 ? -14.604 -5.987 5.777 1.00 95.00 89 GLY A N 1
ATOM 686 C CA . GLY A 1 89 ? -14.621 -7.317 5.171 1.00 95.00 89 GLY A CA 1
ATOM 687 C C . GLY A 1 89 ? -15.576 -7.414 3.982 1.00 95.00 89 GLY A C 1
ATOM 688 O O . GLY A 1 89 ? -15.191 -7.927 2.932 1.00 95.00 89 GLY A O 1
ATOM 689 N N . GLU A 1 90 ? -16.787 -6.868 4.107 1.00 97.12 90 GLU A N 1
ATOM 690 C CA . GLU A 1 90 ? -17.755 -6.806 3.006 1.00 97.12 90 GLU A CA 1
ATOM 691 C C . GLU A 1 90 ? -17.218 -6.001 1.818 1.00 97.12 90 GLU A C 1
ATOM 693 O O . GLU A 1 90 ? -17.336 -6.434 0.670 1.00 97.12 90 GLU A O 1
ATOM 698 N N . TYR A 1 91 ? -16.581 -4.857 2.080 1.00 95.62 91 TYR A N 1
ATOM 699 C CA . TYR A 1 91 ? -15.956 -4.038 1.044 1.00 95.62 91 TYR A CA 1
ATOM 700 C C . TYR A 1 91 ? -14.853 -4.799 0.292 1.00 95.62 91 TYR A C 1
ATOM 702 O O . TYR A 1 91 ? -14.875 -4.858 -0.940 1.00 95.62 91 TYR A O 1
ATOM 710 N N . TYR A 1 92 ? -13.933 -5.455 1.008 1.00 92.75 92 TYR A N 1
ATOM 711 C CA . TYR A 1 92 ? -12.900 -6.281 0.372 1.00 92.75 92 TYR A CA 1
ATOM 712 C C . TYR A 1 92 ? -13.481 -7.482 -0.377 1.00 92.75 92 TYR A C 1
ATOM 714 O O . TYR A 1 92 ? -12.953 -7.860 -1.423 1.00 92.75 92 TYR A O 1
ATOM 722 N N . GLY A 1 93 ? -14.578 -8.062 0.114 1.00 96.44 93 GLY A N 1
ATOM 723 C CA . GLY A 1 93 ? -15.320 -9.102 -0.596 1.00 96.44 93 GLY A CA 1
ATOM 724 C C . GLY A 1 93 ? -15.828 -8.614 -1.954 1.00 96.44 93 GLY A C 1
ATOM 725 O O . GLY A 1 93 ? -15.606 -9.279 -2.965 1.00 96.44 93 GLY A O 1
ATOM 726 N N . ARG A 1 94 ? -16.426 -7.415 -2.003 1.00 97.06 94 ARG A N 1
ATOM 727 C CA . ARG A 1 94 ? -16.883 -6.787 -3.257 1.00 97.06 94 ARG A CA 1
ATOM 728 C C . ARG A 1 94 ? -15.724 -6.478 -4.200 1.00 97.06 94 ARG A C 1
ATOM 730 O O . ARG A 1 94 ? -15.808 -6.802 -5.379 1.00 97.06 94 ARG A O 1
ATOM 737 N N . LEU A 1 95 ? -14.631 -5.909 -3.690 1.00 94.88 95 LEU A N 1
ATOM 738 C CA . LEU A 1 95 ? -13.425 -5.668 -4.488 1.00 94.88 95 LEU A CA 1
ATOM 739 C C . LEU A 1 95 ? -12.854 -6.962 -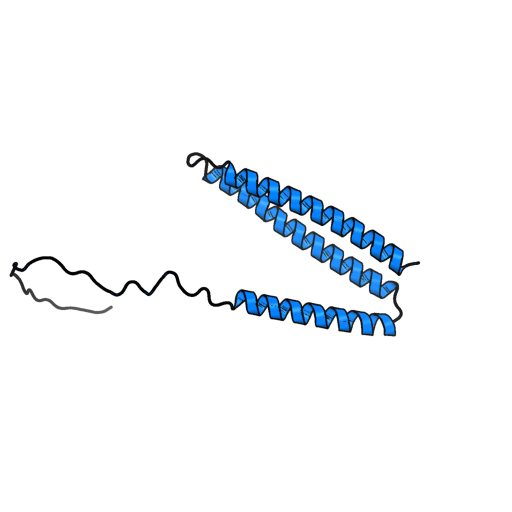5.075 1.00 94.88 95 LEU A C 1
ATOM 741 O O . LEU A 1 95 ? -12.477 -6.991 -6.243 1.00 94.88 95 LEU A O 1
ATO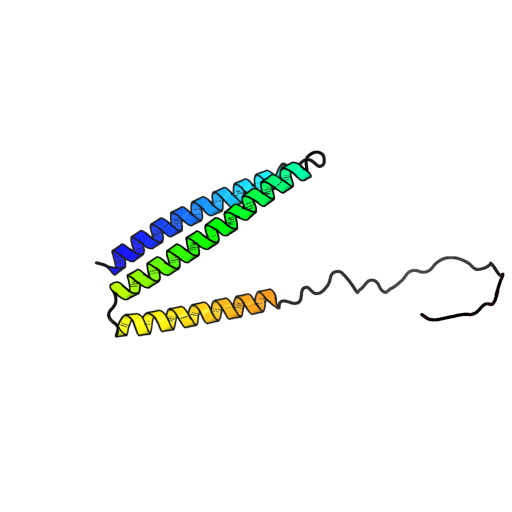M 745 N N . ARG A 1 96 ? -12.815 -8.046 -4.291 1.00 95.69 96 ARG A N 1
ATOM 746 C CA . ARG A 1 96 ? -12.361 -9.355 -4.773 1.00 95.69 96 ARG A CA 1
ATOM 747 C C . ARG A 1 96 ? -13.284 -9.905 -5.855 1.00 95.69 96 ARG A C 1
ATOM 749 O O . ARG A 1 96 ? -12.781 -10.399 -6.856 1.00 95.69 96 ARG A O 1
ATOM 756 N N . ALA A 1 97 ? -14.600 -9.778 -5.683 1.00 96.69 97 ALA A N 1
ATOM 757 C CA . ALA A 1 97 ? -15.573 -10.179 -6.696 1.00 96.69 97 ALA A CA 1
ATOM 758 C C . ALA A 1 97 ? -15.378 -9.396 -8.006 1.00 96.69 97 ALA A C 1
ATOM 760 O O . ALA A 1 97 ? -15.311 -9.993 -9.080 1.00 96.69 97 ALA A O 1
ATOM 761 N N . LEU A 1 98 ? -15.189 -8.074 -7.919 1.00 96.31 98 LEU A N 1
ATOM 762 C CA . LEU A 1 98 ? -14.846 -7.247 -9.076 1.00 96.31 98 LEU A CA 1
ATOM 763 C C . LEU A 1 98 ? -13.546 -7.721 -9.724 1.00 96.31 98 LEU A C 1
ATOM 765 O O . LEU A 1 98 ? -13.524 -7.944 -10.926 1.00 96.31 98 LEU A O 1
ATOM 769 N N . SER A 1 99 ? -12.486 -7.933 -8.945 1.00 93.00 99 SER A N 1
ATOM 770 C CA . SER A 1 99 ? -11.203 -8.430 -9.455 1.00 93.00 99 SER A CA 1
ATOM 771 C C . SER A 1 99 ? -11.352 -9.769 -10.188 1.00 93.00 99 SER A C 1
ATOM 773 O O . SER A 1 99 ? -10.863 -9.907 -11.307 1.00 93.00 99 SER A O 1
ATOM 775 N N . SER A 1 100 ? -12.112 -10.722 -9.634 1.00 94.38 100 SER A N 1
ATOM 776 C CA . SER A 1 100 ? -12.405 -11.984 -10.326 1.00 94.38 100 SER A CA 1
ATOM 777 C C . SER A 1 100 ? -13.204 -11.791 -11.614 1.00 94.38 100 SER A C 1
ATOM 779 O O . SER A 1 100 ? -12.964 -12.497 -12.589 1.00 94.38 100 SER A O 1
ATOM 781 N N . LEU A 1 101 ? -14.116 -10.818 -11.656 1.00 94.56 101 LEU A N 1
ATOM 782 C CA . LEU A 1 101 ? -14.882 -10.484 -12.855 1.00 94.56 101 LEU A CA 1
ATOM 783 C C . LEU A 1 101 ? -13.996 -9.841 -13.934 1.00 94.56 101 LEU A C 1
ATOM 785 O O . LEU A 1 101 ? -14.091 -10.198 -15.103 1.00 94.56 101 LEU A O 1
ATOM 789 N N . TRP A 1 102 ? -13.081 -8.950 -13.547 1.00 92.31 102 TRP A N 1
ATOM 790 C CA . TRP A 1 102 ? -12.085 -8.388 -14.461 1.00 92.31 102 TRP A CA 1
ATOM 791 C C . TRP A 1 102 ? -11.121 -9.457 -14.988 1.00 92.31 102 TRP A C 1
ATOM 793 O O . TRP A 1 102 ? -10.794 -9.440 -16.171 1.00 92.31 102 TRP A O 1
ATOM 803 N N . ALA A 1 103 ? -10.700 -10.402 -14.142 1.00 90.31 103 ALA A N 1
ATOM 804 C CA . ALA A 1 103 ? -9.805 -11.496 -14.522 1.00 90.31 103 ALA A CA 1
ATOM 805 C C . ALA A 1 103 ? -10.480 -12.552 -15.414 1.00 90.31 103 ALA A C 1
ATOM 807 O O . ALA A 1 103 ? -9.828 -13.134 -16.275 1.00 90.31 103 ALA A O 1
ATOM 808 N N . SER A 1 104 ? -11.780 -12.792 -15.219 1.00 89.44 104 SER A N 1
ATOM 809 C CA . SER A 1 104 ? -12.581 -13.718 -16.034 1.00 89.44 104 SER A CA 1
ATOM 810 C C . SER A 1 104 ? -13.154 -13.082 -17.297 1.00 89.44 104 SER A C 1
ATOM 812 O O . SER A 1 104 ? -13.825 -13.770 -18.064 1.00 89.44 104 SER A O 1
ATOM 814 N N . ARG A 1 105 ? -12.890 -11.789 -17.540 1.00 85.31 105 ARG A N 1
ATOM 815 C CA . ARG A 1 105 ? -13.321 -11.116 -18.763 1.00 85.31 105 ARG A CA 1
ATOM 816 C C . ARG A 1 105 ? -12.773 -11.894 -19.967 1.00 85.31 105 ARG A C 1
ATOM 818 O O . ARG A 1 105 ? -11.549 -11.981 -20.102 1.00 85.31 105 ARG A O 1
ATOM 825 N N . PRO A 1 106 ? -13.638 -12.444 -20.838 1.00 76.44 106 PRO A N 1
ATOM 826 C CA . PRO A 1 106 ? -13.178 -13.146 -22.021 1.00 76.44 106 PRO A CA 1
ATOM 827 C C . PRO A 1 106 ? -12.351 -12.174 -22.854 1.00 76.44 106 PRO A C 1
ATOM 829 O O . PRO A 1 106 ? -12.802 -11.087 -23.216 1.00 76.44 106 PRO A O 1
ATOM 832 N N . ARG A 1 107 ? -11.103 -12.554 -23.123 1.00 66.44 107 ARG A N 1
ATOM 833 C CA . ARG A 1 107 ? -10.194 -11.821 -24.012 1.00 66.44 107 ARG A CA 1
ATOM 834 C C . ARG A 1 107 ? -10.437 -12.209 -25.481 1.00 66.44 107 ARG A C 1
ATOM 836 O O . ARG A 1 107 ? -9.502 -12.222 -26.274 1.00 66.44 107 ARG A O 1
ATOM 843 N N . GLU A 1 108 ? -11.680 -12.568 -25.813 1.00 62.19 108 GLU A N 1
ATOM 844 C CA . GLU A 1 108 ? -12.179 -12.766 -27.180 1.00 62.19 108 GLU A CA 1
ATOM 845 C C . GLU A 1 108 ? -12.001 -11.445 -27.956 1.00 62.19 108 GLU A C 1
ATOM 847 O O . GLU A 1 108 ? -12.295 -10.380 -27.424 1.00 62.19 108 GLU A O 1
ATOM 852 N N . ALA A 1 109 ? -11.542 -11.365 -29.199 1.00 53.53 109 ALA A N 1
ATOM 853 C CA . ALA A 1 109 ? -11.009 -12.333 -30.137 1.00 53.53 109 ALA A CA 1
ATOM 854 C C . ALA A 1 109 ? -10.258 -11.500 -31.199 1.00 53.53 109 ALA A C 1
ATOM 856 O O . ALA A 1 109 ? -10.872 -10.695 -31.892 1.00 53.53 109 ALA A O 1
ATOM 857 N N . LEU A 1 110 ? -8.935 -11.647 -31.314 1.00 52.41 110 LEU A N 1
ATOM 858 C CA . LEU A 1 110 ? -8.180 -11.190 -32.499 1.00 52.41 110 LEU A CA 1
ATOM 859 C C . LEU A 1 110 ? -7.537 -12.380 -33.227 1.00 52.41 110 LEU A C 1
ATOM 861 O O . LEU A 1 110 ? -6.517 -12.262 -33.894 1.00 52.41 110 LEU A O 1
ATOM 865 N N . GLN A 1 111 ? -8.119 -13.559 -33.062 1.00 50.94 111 GLN A N 1
ATOM 866 C CA . GLN A 1 111 ? -7.751 -14.762 -33.785 1.00 50.94 111 GLN A CA 1
ATOM 867 C C . GLN A 1 111 ? -9.012 -15.614 -33.861 1.00 50.94 111 GLN A C 1
ATOM 869 O O . GLN A 1 111 ? -9.706 -15.753 -32.858 1.00 50.94 111 GLN A O 1
ATOM 874 N N . MET A 1 112 ? -9.283 -16.164 -35.043 1.00 51.56 112 MET A N 1
ATOM 875 C CA . MET A 1 112 ? -10.469 -16.949 -35.421 1.00 51.56 112 MET A CA 1
ATOM 876 C C . MET A 1 112 ? -11.665 -16.144 -35.961 1.00 51.56 112 MET A C 1
ATOM 878 O O . MET A 1 112 ? -12.797 -16.319 -35.527 1.00 51.56 112 MET A O 1
ATOM 882 N N . ALA A 1 113 ? -11.410 -15.291 -36.955 1.00 48.41 113 ALA A N 1
ATOM 883 C CA . ALA A 1 113 ? -12.360 -15.002 -38.034 1.00 48.41 113 ALA A CA 1
ATOM 884 C C . ALA A 1 113 ? -11.586 -14.499 -39.265 1.00 48.41 113 ALA A C 1
ATOM 886 O O . ALA A 1 113 ? -11.808 -13.389 -39.733 1.00 48.41 113 ALA A O 1
ATOM 887 N N . ASP A 1 114 ? -10.632 -15.298 -39.745 1.00 43.91 114 ASP A N 1
ATOM 888 C CA . ASP A 1 114 ? -10.128 -15.160 -41.116 1.00 43.91 114 ASP A CA 1
ATOM 889 C C . ASP A 1 114 ? -10.367 -16.487 -41.842 1.00 43.91 114 ASP A C 1
ATOM 891 O O . ASP A 1 114 ? -9.460 -17.197 -42.253 1.00 43.91 114 ASP A O 1
ATOM 895 N N . ASP A 1 115 ? -11.644 -16.856 -41.889 1.00 51.94 115 ASP A N 1
ATOM 896 C CA . ASP A 1 115 ? -12.196 -17.693 -42.942 1.00 51.94 115 ASP A CA 1
ATOM 897 C C . ASP A 1 115 ? -13.192 -16.794 -43.676 1.00 51.94 115 ASP A C 1
ATOM 899 O O . ASP A 1 115 ? -14.310 -16.604 -43.196 1.00 51.94 115 ASP A O 1
ATOM 903 N N . ASN A 1 116 ? -12.765 -16.163 -44.778 1.00 46.06 116 ASN A N 1
ATOM 904 C CA . ASN A 1 116 ? -13.448 -16.267 -46.073 1.00 46.06 116 ASN A CA 1
ATOM 905 C C . ASN A 1 116 ? -12.820 -15.357 -47.158 1.00 46.06 116 ASN A C 1
ATOM 907 O O . ASN A 1 116 ? -12.916 -14.135 -47.097 1.00 46.06 116 ASN A O 1
ATOM 911 N N . SER A 1 117 ? -12.377 -16.014 -48.239 1.00 38.56 117 SER A N 1
ATOM 912 C CA . SER A 1 117 ? -12.407 -15.554 -49.640 1.00 38.56 117 SER A CA 1
ATOM 913 C C . SER A 1 117 ? -11.309 -14.607 -50.158 1.00 38.56 117 SER A C 1
ATOM 915 O O . SER A 1 117 ? -11.392 -13.394 -50.005 1.00 38.56 117 SER A O 1
ATOM 917 N N . CYS A 1 118 ? -10.419 -15.143 -51.007 1.00 38.78 118 CYS A N 1
ATOM 918 C CA . CYS A 1 118 ? -10.534 -14.968 -52.467 1.00 38.78 118 CYS A CA 1
ATOM 919 C C . CYS A 1 118 ? -9.607 -15.933 -53.235 1.00 38.78 118 CYS A C 1
ATOM 921 O O . CYS A 1 118 ? -8.427 -16.084 -52.937 1.00 38.78 118 CYS A O 1
ATOM 923 N N . GLN A 1 119 ? -10.198 -16.593 -54.230 1.00 42.09 119 GLN A N 1
ATOM 924 C CA . GLN A 1 119 ? -9.617 -17.543 -55.183 1.00 42.09 119 GLN A CA 1
ATOM 925 C C . GLN A 1 119 ? -8.466 -16.928 -55.999 1.00 42.09 119 GLN A C 1
ATOM 927 O O . GLN A 1 119 ? -8.503 -15.728 -56.255 1.00 42.09 119 GLN A O 1
ATOM 932 N N . THR A 1 120 ? -7.515 -17.752 -56.473 1.00 32.28 120 THR A N 1
ATOM 933 C CA . THR A 1 120 ? -6.981 -17.830 -57.863 1.00 32.28 120 THR A CA 1
ATOM 934 C C . THR A 1 120 ? -5.696 -18.671 -57.859 1.00 32.28 120 THR A C 1
ATOM 936 O O . THR A 1 120 ? -4.741 -18.305 -57.186 1.00 32.28 120 THR A O 1
ATOM 939 N N . THR A 1 121 ? -5.644 -19.774 -58.616 1.00 40.31 121 THR A N 1
ATOM 940 C CA . THR A 1 121 ? -4.671 -19.974 -59.713 1.00 40.31 121 THR A CA 1
ATOM 941 C C . THR A 1 121 ? -4.606 -21.455 -60.131 1.00 40.31 121 THR A C 1
ATOM 943 O O . THR A 1 121 ? -4.088 -22.315 -59.432 1.00 40.31 121 THR A O 1
ATOM 946 N N . THR A 1 122 ? -5.224 -21.695 -61.285 1.00 42.16 122 THR A N 1
ATOM 947 C CA . THR A 1 122 ? -4.761 -22.506 -62.421 1.00 42.16 122 THR A CA 1
ATOM 948 C C . THR A 1 122 ? -4.350 -23.971 -62.236 1.00 42.16 122 THR A C 1
ATOM 950 O O . THR A 1 122 ? -3.375 -24.317 -61.579 1.00 42.16 122 THR A O 1
ATOM 953 N N . ASP A 1 123 ? -5.081 -24.793 -62.985 1.00 34.69 123 ASP A N 1
ATOM 954 C CA . ASP A 1 123 ? -4.799 -26.151 -63.431 1.00 34.69 123 ASP A CA 1
ATOM 955 C C . ASP A 1 123 ? -3.335 -26.482 -63.798 1.00 34.69 123 ASP A C 1
ATOM 957 O O . ASP A 1 123 ? -2.571 -25.635 -64.258 1.00 34.69 123 ASP A O 1
ATOM 961 N N . LEU A 1 124 ? -3.073 -27.800 -63.755 1.00 44.59 124 LEU A N 1
ATOM 962 C CA . LEU A 1 124 ? -2.046 -28.584 -64.470 1.00 44.59 124 LEU A CA 1
ATOM 963 C C . LEU A 1 124 ? -0.659 -28.764 -63.823 1.00 44.59 124 LEU A C 1
ATOM 965 O O . LEU A 1 124 ? 0.315 -28.117 -64.189 1.00 44.59 124 LEU A O 1
ATOM 969 N N . HIS A 1 125 ? -0.552 -29.809 -62.995 1.00 37.44 125 HIS A N 1
ATOM 970 C CA . HIS A 1 125 ? 0.434 -30.903 -63.147 1.00 37.44 125 HIS A CA 1
ATOM 971 C C . HIS A 1 125 ? 0.076 -32.003 -62.127 1.00 37.44 125 HIS A C 1
ATOM 973 O O . HIS A 1 125 ? 0.197 -31.798 -60.927 1.00 37.44 125 HIS A O 1
ATOM 979 N N . MET A 1 126 ? -0.640 -33.073 -62.484 1.00 41.38 126 MET A N 1
ATOM 980 C CA . MET A 1 126 ? -0.149 -34.320 -63.095 1.00 41.38 126 MET A CA 1
ATOM 981 C C . MET A 1 126 ? 1.191 -34.834 -62.536 1.00 41.38 126 MET A C 1
ATOM 983 O O . MET A 1 126 ? 2.196 -34.143 -62.649 1.00 41.38 126 MET A O 1
ATOM 987 N N . VAL A 1 127 ? 1.174 -36.110 -62.098 1.00 37.12 127 VAL A N 1
ATOM 988 C CA . VAL A 1 127 ? 2.306 -36.982 -61.688 1.00 37.12 127 VAL A CA 1
ATOM 989 C C . VAL A 1 127 ? 2.701 -36.776 -60.207 1.00 37.12 127 VAL A C 1
ATOM 991 O O . VAL A 1 127 ? 2.990 -35.668 -59.798 1.00 37.12 127 VAL A O 1
ATOM 994 N N . GLN A 1 128 ? 2.706 -37.744 -59.283 1.00 41.72 128 GLN A N 1
ATOM 995 C CA . GLN A 1 128 ? 2.758 -39.202 -59.358 1.00 41.72 128 GLN A CA 1
ATOM 996 C C . GLN A 1 128 ? 2.279 -39.781 -58.015 1.00 41.72 128 GLN A C 1
ATOM 998 O O . GLN A 1 128 ? 2.780 -39.403 -56.957 1.00 41.72 128 GLN A O 1
ATOM 1003 N N . SER A 1 129 ? 1.350 -40.735 -58.044 1.00 33.97 129 SER A N 1
ATOM 1004 C CA . SER A 1 129 ? 1.091 -41.614 -56.903 1.00 33.97 129 SER A CA 1
ATOM 1005 C C . SER A 1 129 ? 2.262 -42.584 -56.752 1.00 33.97 129 SER A C 1
ATOM 1007 O O . SER A 1 129 ? 2.602 -43.308 -57.686 1.00 33.97 129 SER A O 1
ATOM 1009 N N . SER A 1 130 ? 2.891 -42.603 -55.581 1.00 37.25 130 SER A N 1
ATOM 1010 C CA . SER A 1 130 ? 3.858 -43.630 -55.178 1.00 37.25 130 SER A CA 1
ATOM 1011 C C . SER A 1 130 ? 3.747 -43.869 -53.671 1.00 37.25 130 SER A C 1
ATOM 1013 O O . SER A 1 130 ? 4.359 -43.190 -52.858 1.00 37.25 130 SER A O 1
ATOM 1015 N N . GLN A 1 131 ? 2.833 -44.774 -53.322 1.00 32.25 131 GLN A N 1
ATOM 1016 C CA . GLN A 1 131 ? 3.070 -45.952 -52.478 1.00 32.25 131 GLN A CA 1
ATOM 1017 C C . GLN A 1 131 ? 4.333 -45.944 -51.587 1.00 32.25 131 GLN A C 1
ATOM 1019 O O . GLN A 1 131 ? 5.445 -46.045 -52.095 1.00 32.25 131 GLN 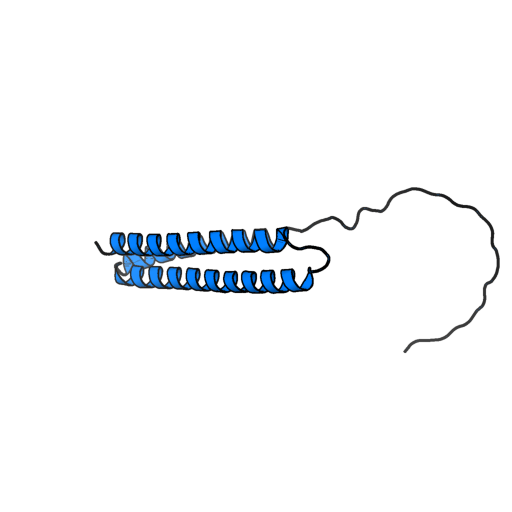A O 1
ATOM 1024 N N . ASN A 1 132 ? 4.137 -45.915 -50.262 1.00 32.16 132 ASN A N 1
ATOM 1025 C CA . ASN A 1 132 ? 4.581 -46.928 -49.276 1.00 32.16 132 ASN A CA 1
ATOM 1026 C C . ASN A 1 132 ? 4.569 -46.296 -47.864 1.00 32.16 132 ASN A C 1
ATOM 1028 O O . ASN A 1 132 ? 5.235 -45.298 -47.636 1.00 32.16 132 ASN A O 1
ATOM 1032 N N . GLN A 1 133 ? 3.645 -46.646 -46.964 1.00 34.12 133 GLN A N 1
ATOM 1033 C CA . GLN A 1 133 ? 3.590 -47.844 -46.105 1.00 34.12 133 GLN A CA 1
ATOM 1034 C C . GLN A 1 133 ? 4.603 -47.805 -44.934 1.00 34.12 133 GLN A C 1
ATOM 1036 O O . GLN A 1 133 ? 5.803 -47.719 -45.165 1.00 34.12 133 GLN A O 1
ATOM 1041 N N . PHE A 1 134 ? 4.055 -47.981 -43.715 1.00 31.92 134 PHE A N 1
ATOM 1042 C CA . PHE A 1 134 ? 4.681 -48.218 -42.392 1.00 31.92 134 PHE A CA 1
ATOM 1043 C C . PHE A 1 134 ? 5.201 -46.994 -41.610 1.00 31.92 134 PHE A C 1
ATOM 1045 O O . PHE A 1 134 ? 5.813 -46.107 -42.180 1.00 31.92 134 PHE A O 1
ATOM 1052 N N . SER A 1 135 ? 5.073 -46.881 -40.284 1.00 32.53 135 SER A N 1
ATOM 1053 C CA . SER A 1 135 ? 4.250 -47.521 -39.240 1.00 32.53 135 SER A CA 1
ATOM 1054 C C . SER A 1 135 ? 4.618 -46.866 -37.905 1.00 32.53 135 SER A C 1
ATOM 1056 O O . SER A 1 135 ? 5.759 -46.452 -37.723 1.00 32.53 135 SER A O 1
ATOM 1058 N N . ASN A 1 136 ? 3.652 -46.828 -36.990 1.00 30.84 136 ASN A N 1
ATOM 1059 C CA . ASN A 1 136 ? 3.773 -46.407 -35.594 1.00 30.84 136 ASN A CA 1
ATOM 1060 C C . ASN A 1 136 ? 5.050 -46.899 -34.888 1.00 30.84 136 ASN A C 1
ATOM 1062 O O . ASN A 1 136 ? 5.360 -48.087 -34.980 1.00 30.84 136 ASN A O 1
ATOM 1066 N N . PHE A 1 137 ? 5.679 -46.010 -34.115 1.00 40.34 137 PHE A N 1
ATOM 1067 C CA . PHE A 1 137 ? 5.920 -46.154 -32.673 1.00 40.34 137 PHE A CA 1
ATOM 1068 C C . PHE A 1 137 ? 5.962 -44.765 -32.032 1.00 40.34 137 PHE A C 1
ATOM 1070 O O . PHE A 1 137 ? 6.495 -43.842 -32.688 1.00 40.34 137 PHE A O 1
#

pLDDT: mean 80.07, std 22.01, range [30.84, 97.5]

Secondary structure (DSSP, 8-state):
-HHHHHHHHHHHHHHHHHHHHHHHHHHHHHHHHT--GGGHHHHHHHHHHHHHHHHHHHHHHHHHHHHHHHHHHHHS-HHHHHHHHHHHHHHHHHHHHHHHHHHTS----SSS-------------------------

Sequence (137 aa):
MGIYGLQQTSQQAEDALSQGLEQLQQSLIDTIANGSINDSMHHMAVALGKLANLEGFVRQADNLRQQTLHQLRRILTVRQAARCFLVIGEYYGRLRALSSLWASRPREALQMADDNSCQTTTDLHMVQSSQNQFSNF

Organism: Erythranthe guttata (NCBI:txid4155)

Foldseek 3Di:
DLVVVLVVVLVVLVVVLVVVVVVLVVVLCCLVVPDDPVCNVVSVVVSVVSVVVVVVSVVSNVVSVVVSLVSVVVPDDPVVNVVVVVVVVVVVVVVVVVVVVVVPPPPDDPDPDPDDDDDDDDDDDDDDDDDDDDDDD

InterPro domains:
  IPR025422 Transcription factor TGA like domain [PS51806] (1-105)

Radius of gyration: 29.35 Å; chains: 1; bounding box: 39×60×86 Å